Protein AF-A0A962WFU8-F1 (afdb_monomer_lite)

Structure (mmCIF, N/CA/C/O backbone):
data_AF-A0A962WFU8-F1
#
_entry.id   AF-A0A962WFU8-F1
#
loop_
_atom_site.group_PDB
_atom_site.id
_atom_site.type_symbol
_atom_site.label_atom_id
_atom_site.label_alt_id
_atom_site.label_comp_id
_atom_site.label_asym_id
_atom_site.label_entity_id
_atom_site.label_seq_id
_atom_site.pdbx_PDB_ins_code
_atom_site.Cartn_x
_atom_site.Cartn_y
_atom_site.Cartn_z
_atom_site.occupancy
_atom_site.B_iso_or_equiv
_atom_site.auth_seq_id
_atom_site.auth_comp_id
_atom_site.auth_asym_id
_atom_site.auth_atom_id
_atom_site.pdbx_PDB_model_num
ATOM 1 N N . MET A 1 1 ? -1.659 -2.857 21.548 1.00 41.94 1 MET A N 1
ATOM 2 C CA . MET A 1 1 ? -1.474 -2.574 20.104 1.00 41.94 1 MET A CA 1
ATOM 3 C C . MET A 1 1 ? 0.001 -2.547 19.641 1.00 41.94 1 MET A C 1
ATOM 5 O O . MET A 1 1 ? 0.302 -1.943 18.625 1.00 41.94 1 MET A O 1
ATOM 9 N N . ALA A 1 2 ? 0.936 -3.256 20.297 1.00 39.25 2 ALA A N 1
ATOM 10 C CA . ALA A 1 2 ? 2.365 -3.257 19.919 1.00 39.25 2 ALA A CA 1
ATOM 11 C C . ALA A 1 2 ? 2.767 -4.340 18.884 1.00 39.25 2 ALA A C 1
ATOM 13 O O . ALA A 1 2 ? 3.908 -4.371 18.427 1.00 39.25 2 ALA A O 1
ATOM 14 N N . ALA A 1 3 ? 1.849 -5.235 18.502 1.00 43.88 3 ALA A N 1
ATOM 15 C CA . ALA A 1 3 ? 2.169 -6.411 17.684 1.00 43.88 3 ALA A CA 1
ATOM 16 C C . ALA A 1 3 ? 2.366 -6.104 16.184 1.00 43.88 3 ALA A C 1
ATOM 18 O O . ALA A 1 3 ? 3.127 -6.798 15.513 1.00 43.88 3 ALA A O 1
ATOM 19 N N . MET A 1 4 ? 1.747 -5.036 15.669 1.00 47.19 4 MET A N 1
ATOM 20 C CA . MET A 1 4 ? 1.766 -4.687 14.240 1.00 47.19 4 MET A CA 1
ATOM 21 C C . MET A 1 4 ? 3.156 -4.228 13.752 1.00 47.19 4 MET A C 1
ATOM 23 O O . MET A 1 4 ? 3.549 -4.478 12.617 1.00 47.19 4 MET A O 1
ATOM 27 N N . ILE A 1 5 ? 3.949 -3.617 14.641 1.00 47.91 5 ILE A N 1
ATOM 28 C CA . ILE A 1 5 ? 5.258 -3.019 14.319 1.00 47.91 5 ILE A CA 1
ATOM 29 C C . ILE A 1 5 ? 6.376 -4.078 14.240 1.00 47.91 5 ILE A C 1
ATOM 31 O O . ILE A 1 5 ? 7.360 -3.900 13.514 1.00 47.91 5 ILE A O 1
ATOM 35 N N . SER A 1 6 ? 6.239 -5.197 14.961 1.00 44.47 6 SER A N 1
ATOM 36 C CA . SER A 1 6 ? 7.284 -6.228 15.036 1.00 44.47 6 SER A CA 1
ATOM 37 C C . SER A 1 6 ? 7.395 -7.029 13.730 1.00 44.47 6 SER A C 1
ATOM 39 O O . SER A 1 6 ? 8.493 -7.181 13.190 1.00 44.47 6 SER A O 1
ATOM 41 N N . TRP A 1 7 ? 6.260 -7.424 13.140 1.00 47.69 7 TRP A N 1
ATOM 42 C CA . TRP A 1 7 ? 6.218 -8.215 11.901 1.00 47.69 7 TRP A CA 1
ATOM 43 C C . TRP A 1 7 ? 6.726 -7.465 10.655 1.00 47.69 7 TRP A C 1
ATOM 45 O O . TRP A 1 7 ? 7.416 -8.051 9.822 1.00 47.69 7 TRP A O 1
ATOM 55 N N . LEU A 1 8 ? 6.495 -6.150 10.555 1.00 50.34 8 LEU A N 1
ATOM 56 C CA . LEU A 1 8 ? 6.916 -5.337 9.399 1.00 50.34 8 LEU A CA 1
ATOM 57 C C . LEU A 1 8 ? 8.446 -5.178 9.279 1.00 50.34 8 LEU A C 1
ATOM 59 O O . LEU A 1 8 ? 8.974 -4.893 8.204 1.00 50.34 8 LEU A O 1
ATOM 63 N N . SER A 1 9 ? 9.184 -5.383 10.375 1.00 48.66 9 SER A N 1
ATOM 64 C CA . SER A 1 9 ? 10.650 -5.245 10.415 1.00 48.66 9 SER A CA 1
ATOM 65 C C . SER A 1 9 ? 11.379 -6.376 9.689 1.00 48.66 9 SER A C 1
ATOM 67 O O . SER A 1 9 ? 12.400 -6.129 9.045 1.00 48.66 9 SER A O 1
ATOM 69 N N . GLY A 1 10 ? 10.865 -7.604 9.817 1.00 48.22 10 GLY A N 1
ATOM 70 C CA . GLY A 1 10 ? 11.387 -8.787 9.128 1.00 48.22 10 GLY A CA 1
ATOM 71 C C . GLY A 1 10 ? 10.972 -8.810 7.661 1.00 48.22 10 GLY A C 1
ATOM 72 O O . GLY A 1 10 ? 11.790 -9.125 6.799 1.00 48.22 10 GLY A O 1
ATOM 73 N N . LEU A 1 11 ? 9.743 -8.356 7.387 1.00 53.03 11 LEU A N 1
ATOM 74 C CA . LEU A 1 11 ? 9.184 -8.234 6.045 1.00 53.03 11 LEU A CA 1
ATOM 75 C C . LEU A 1 11 ? 10.081 -7.380 5.144 1.00 53.03 11 LEU A C 1
ATOM 77 O O . LEU A 1 11 ? 10.474 -7.829 4.085 1.00 53.03 11 LEU A O 1
ATOM 81 N N . LEU A 1 12 ? 10.511 -6.197 5.596 1.00 51.84 12 LEU A N 1
ATOM 82 C CA . LEU A 1 12 ? 11.277 -5.242 4.781 1.00 51.84 12 LEU A CA 1
ATOM 83 C C . LEU A 1 12 ? 12.681 -5.700 4.348 1.00 51.84 12 LEU A C 1
ATOM 85 O O . LEU A 1 12 ? 13.206 -5.171 3.369 1.00 51.84 12 LEU A O 1
ATOM 89 N N . ARG A 1 13 ? 13.309 -6.641 5.065 1.00 49.47 13 ARG A N 1
ATOM 90 C CA . ARG A 1 13 ? 14.721 -7.015 4.845 1.00 49.47 13 ARG A CA 1
ATOM 91 C C . ARG A 1 13 ? 14.903 -8.117 3.789 1.00 49.47 13 ARG A C 1
ATOM 93 O O . ARG A 1 13 ? 15.992 -8.254 3.250 1.00 49.47 13 ARG A O 1
ATOM 100 N N . SER A 1 14 ? 13.835 -8.848 3.469 1.00 47.16 14 SER A N 1
ATOM 101 C CA . SER A 1 14 ? 13.805 -9.985 2.527 1.00 47.16 14 SER A CA 1
ATOM 102 C C . SER A 1 14 ? 13.419 -9.588 1.089 1.00 47.16 14 SER A C 1
ATOM 104 O O . SER A 1 14 ? 13.365 -10.412 0.186 1.00 47.16 14 SER A O 1
ATOM 106 N N . LEU A 1 15 ? 13.132 -8.306 0.858 1.00 51.84 15 LEU A N 1
ATOM 107 C CA . LEU A 1 15 ? 12.398 -7.809 -0.309 1.00 51.84 15 LEU A CA 1
ATOM 108 C C . LEU A 1 15 ? 13.287 -7.358 -1.490 1.00 51.84 15 LEU A C 1
ATOM 110 O O . LEU A 1 15 ? 12.984 -6.355 -2.144 1.00 51.84 15 LEU A O 1
ATOM 114 N N . LEU A 1 16 ? 14.408 -8.046 -1.725 1.00 50.03 16 LEU A N 1
ATOM 115 C CA . LEU A 1 16 ? 15.422 -7.655 -2.720 1.00 50.03 16 LEU A CA 1
ATOM 116 C C . LEU A 1 16 ? 15.761 -8.733 -3.764 1.00 50.03 16 LEU A C 1
ATOM 118 O O . LEU A 1 16 ? 16.556 -8.441 -4.655 1.00 50.03 16 LEU A O 1
ATOM 122 N N . ASP A 1 17 ? 15.188 -9.934 -3.691 1.00 53.06 17 ASP A N 1
ATOM 123 C CA . ASP A 1 17 ? 15.566 -11.046 -4.571 1.00 53.06 17 ASP A CA 1
ATOM 124 C C . ASP A 1 17 ? 14.457 -11.372 -5.576 1.00 53.06 17 ASP A C 1
ATOM 126 O O . ASP A 1 17 ? 13.366 -11.711 -5.155 1.00 53.06 17 ASP A O 1
ATOM 130 N N . ASN A 1 18 ? 14.725 -11.293 -6.885 1.00 58.47 18 ASN A N 1
ATOM 131 C CA . ASN A 1 18 ? 13.729 -11.425 -7.967 1.00 58.47 18 ASN A CA 1
ATOM 132 C C . ASN A 1 18 ? 13.347 -12.896 -8.248 1.00 58.47 18 ASN A C 1
ATOM 134 O O . ASN A 1 18 ? 13.354 -13.352 -9.393 1.00 58.47 18 ASN A O 1
ATOM 138 N N . SER A 1 19 ? 13.102 -13.663 -7.185 1.00 68.69 19 SER A N 1
ATOM 139 C CA . SER A 1 19 ? 13.006 -15.122 -7.186 1.00 68.69 19 SER A CA 1
ATOM 140 C C . SER A 1 19 ? 11.577 -15.619 -6.945 1.00 68.69 19 SER A C 1
ATOM 142 O O . SER A 1 19 ? 10.678 -14.887 -6.532 1.00 68.69 19 SER A O 1
ATOM 144 N N . GLU A 1 20 ? 11.339 -16.907 -7.189 1.00 73.94 20 GLU A N 1
ATOM 145 C CA . GLU A 1 20 ? 10.059 -17.556 -6.871 1.00 73.94 20 GLU A CA 1
ATOM 146 C C . GLU A 1 20 ? 9.695 -17.435 -5.379 1.00 73.94 20 GLU A C 1
ATOM 148 O O . 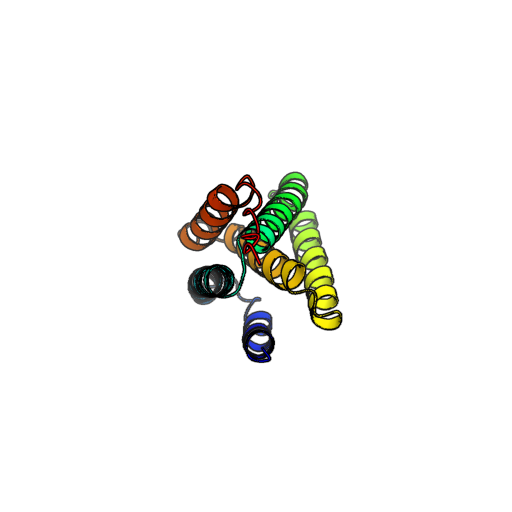GLU A 1 20 ? 8.524 -17.290 -5.026 1.00 73.94 20 GLU A O 1
ATOM 153 N N . SER A 1 21 ? 10.708 -17.377 -4.510 1.00 80.31 21 SER A N 1
ATOM 154 C CA . SER A 1 21 ? 10.551 -17.110 -3.079 1.00 80.31 21 SER A CA 1
ATOM 155 C C . SER A 1 21 ? 9.930 -15.734 -2.809 1.00 80.31 21 SER A C 1
ATOM 157 O O . SER A 1 21 ? 8.988 -15.622 -2.022 1.00 80.31 21 SER A O 1
ATOM 159 N N . GLU A 1 22 ? 10.387 -14.690 -3.511 1.00 82.25 22 GLU A N 1
ATOM 160 C CA . GLU A 1 22 ? 9.821 -13.341 -3.392 1.00 82.25 22 GLU A CA 1
ATOM 161 C C . GLU A 1 22 ? 8.360 -13.314 -3.836 1.00 82.25 22 GLU A C 1
ATOM 163 O O . GLU A 1 22 ? 7.531 -12.715 -3.156 1.00 82.25 22 GLU A O 1
ATOM 168 N N . ARG A 1 23 ? 7.997 -14.035 -4.902 1.00 82.75 23 ARG A N 1
ATOM 169 C CA . ARG A 1 23 ? 6.596 -14.134 -5.339 1.00 82.75 23 ARG A CA 1
ATOM 170 C C . ARG A 1 23 ? 5.689 -14.716 -4.256 1.00 82.75 23 ARG A C 1
ATOM 172 O O . ARG A 1 23 ? 4.652 -14.133 -3.937 1.00 82.75 23 ARG A O 1
ATOM 179 N N . VAL A 1 24 ? 6.075 -15.862 -3.689 1.00 85.00 24 VAL A N 1
ATOM 180 C CA . VAL A 1 24 ? 5.317 -16.531 -2.618 1.00 85.00 24 VAL A CA 1
ATOM 181 C C . VAL A 1 24 ? 5.213 -15.627 -1.392 1.00 85.00 24 VAL A C 1
ATOM 183 O O . VAL A 1 24 ? 4.144 -15.526 -0.783 1.00 85.00 24 VAL A O 1
ATOM 186 N N . GLN A 1 25 ? 6.300 -14.930 -1.062 1.00 85.81 25 GLN A N 1
ATOM 187 C CA . GLN A 1 25 ? 6.333 -13.970 0.030 1.00 85.81 25 GLN A CA 1
ATOM 188 C C . GLN A 1 25 ? 5.365 -12.807 -0.209 1.00 85.81 25 GLN A C 1
ATOM 190 O O . GLN A 1 25 ? 4.526 -12.549 0.645 1.00 85.81 25 GLN A O 1
ATOM 195 N N . LEU A 1 26 ? 5.396 -12.163 -1.379 1.00 89.69 26 LEU A N 1
ATOM 196 C CA . LEU A 1 26 ? 4.499 -11.050 -1.708 1.00 89.69 26 LEU A CA 1
ATOM 197 C C . LEU A 1 26 ? 3.019 -11.452 -1.622 1.00 89.69 26 LEU A C 1
ATOM 199 O O . LEU A 1 26 ? 2.215 -10.705 -1.066 1.00 89.69 26 LEU A O 1
ATOM 203 N N . ASN A 1 27 ? 2.663 -12.643 -2.114 1.00 90.00 27 ASN A N 1
ATOM 204 C CA . ASN A 1 27 ? 1.297 -13.168 -2.022 1.00 90.00 27 ASN A CA 1
ATOM 205 C C . ASN A 1 27 ? 0.866 -13.388 -0.564 1.00 90.00 27 ASN A C 1
ATOM 207 O O . ASN A 1 27 ? -0.233 -12.992 -0.165 1.00 90.00 27 ASN A O 1
ATOM 211 N N . ARG A 1 28 ? 1.735 -14.006 0.245 1.00 90.12 28 ARG A N 1
ATOM 212 C CA . ARG A 1 28 ? 1.481 -14.232 1.672 1.00 90.12 28 ARG A CA 1
ATOM 213 C C . ARG A 1 28 ? 1.348 -12.915 2.430 1.00 90.12 28 ARG A C 1
ATOM 215 O O . ARG A 1 28 ? 0.422 -12.765 3.225 1.00 90.12 28 ARG A O 1
ATOM 222 N N . ASP A 1 29 ? 2.253 -11.982 2.180 1.00 90.75 29 ASP A N 1
ATOM 223 C CA . ASP A 1 29 ? 2.330 -10.706 2.880 1.00 90.75 29 ASP A CA 1
ATOM 224 C C . ASP A 1 29 ? 1.111 -9.836 2.564 1.00 90.75 29 ASP A C 1
ATOM 226 O O . ASP A 1 29 ? 0.494 -9.308 3.488 1.00 90.75 29 ASP A O 1
ATOM 230 N N . ALA A 1 30 ? 0.700 -9.758 1.290 1.00 92.94 30 ALA A N 1
ATOM 231 C CA . ALA A 1 30 ? -0.525 -9.061 0.893 1.00 92.94 30 ALA A CA 1
ATOM 232 C C . ALA A 1 30 ? -1.734 -9.586 1.674 1.00 92.94 30 ALA A C 1
ATOM 234 O O . ALA A 1 30 ? -2.489 -8.807 2.254 1.00 92.94 30 ALA A O 1
ATOM 235 N N . ARG A 1 31 ? -1.886 -10.916 1.734 1.00 93.75 31 ARG A N 1
ATOM 236 C CA . ARG A 1 31 ? -2.990 -11.558 2.451 1.00 93.75 31 ARG A CA 1
ATOM 237 C C . ARG A 1 31 ? -2.978 -11.206 3.938 1.00 93.75 31 ARG A C 1
ATOM 239 O O . ARG A 1 31 ? -3.988 -10.739 4.447 1.00 93.75 31 ARG A O 1
ATOM 246 N N . VAL A 1 32 ? -1.846 -11.405 4.615 1.00 93.50 32 VAL A N 1
ATOM 247 C CA . VAL A 1 32 ? -1.730 -11.168 6.063 1.00 93.50 32 VAL A CA 1
ATOM 248 C C . VAL A 1 32 ? -2.005 -9.706 6.411 1.00 93.50 32 VAL A C 1
ATOM 250 O O . VAL A 1 32 ? -2.709 -9.432 7.379 1.00 93.50 32 VAL A O 1
ATOM 253 N N . VAL A 1 33 ? -1.473 -8.764 5.628 1.00 92.62 33 VAL A N 1
ATOM 254 C CA . VAL A 1 33 ? -1.681 -7.332 5.875 1.00 92.62 33 VAL A CA 1
ATOM 255 C C . VAL A 1 33 ? -3.149 -6.949 5.679 1.00 92.62 33 VAL A C 1
ATOM 257 O O . VAL A 1 33 ? -3.689 -6.233 6.519 1.00 92.62 33 VAL A O 1
ATOM 260 N N . ILE A 1 34 ? -3.806 -7.445 4.623 1.00 94.94 34 ILE A N 1
ATOM 261 C CA . ILE A 1 34 ? -5.231 -7.178 4.368 1.00 94.94 34 ILE A CA 1
ATOM 262 C C . ILE A 1 34 ? -6.110 -7.774 5.472 1.00 94.94 34 ILE A C 1
ATOM 264 O O . ILE A 1 34 ? -6.907 -7.048 6.058 1.00 94.94 34 ILE A O 1
ATOM 268 N N . GLU A 1 35 ? -5.934 -9.057 5.801 1.00 94.06 35 GLU A N 1
ATOM 269 C CA . GLU A 1 35 ? -6.711 -9.735 6.850 1.00 94.06 35 GLU A CA 1
ATOM 270 C C . GLU A 1 35 ? -6.561 -9.019 8.199 1.00 94.06 35 GLU A C 1
ATOM 272 O O . GLU A 1 35 ? -7.542 -8.781 8.905 1.00 94.06 35 GLU A O 1
ATOM 277 N N . GLN A 1 36 ? -5.336 -8.611 8.543 1.00 91.31 36 GLN A N 1
ATOM 278 C CA . GLN A 1 36 ? -5.084 -7.866 9.770 1.00 91.31 36 GLN A CA 1
ATOM 279 C C . GLN A 1 36 ? -5.739 -6.482 9.742 1.00 91.31 36 GLN A C 1
ATOM 281 O O . GLN A 1 36 ? -6.301 -6.069 10.757 1.00 91.31 36 GLN A O 1
ATOM 286 N N . ALA A 1 37 ? -5.656 -5.758 8.623 1.00 92.69 37 ALA A N 1
ATOM 287 C CA . ALA A 1 37 ? -6.274 -4.444 8.484 1.00 92.69 37 ALA A CA 1
ATOM 288 C C . ALA A 1 37 ? -7.795 -4.541 8.657 1.00 92.69 37 ALA A C 1
ATOM 290 O O . ALA A 1 37 ? -8.352 -3.831 9.493 1.00 92.69 37 ALA A O 1
ATOM 291 N N . GLU A 1 38 ? -8.447 -5.465 7.945 1.00 94.31 38 GLU A N 1
ATOM 292 C CA . GLU A 1 38 ? -9.897 -5.689 8.023 1.00 94.31 38 GLU A CA 1
ATOM 293 C C . GLU A 1 38 ? -10.352 -6.125 9.425 1.00 94.31 38 GLU A C 1
ATOM 295 O O . GLU A 1 38 ? -11.438 -5.750 9.859 1.00 94.31 38 GLU A O 1
ATOM 300 N N . ALA A 1 39 ? -9.518 -6.856 10.170 1.00 93.12 39 ALA A N 1
ATOM 301 C CA . ALA A 1 39 ? -9.811 -7.235 11.553 1.00 93.12 39 ALA A CA 1
ATOM 302 C C . ALA A 1 39 ? -9.567 -6.111 12.580 1.00 93.12 39 ALA A C 1
ATOM 304 O O . ALA A 1 39 ? -10.136 -6.144 13.671 1.00 93.12 39 ALA A O 1
ATOM 305 N N . SER A 1 40 ? -8.685 -5.152 12.279 1.00 88.69 40 SER A N 1
ATOM 306 C CA . SER A 1 40 ? -8.211 -4.155 13.257 1.00 88.69 40 SER A CA 1
ATOM 307 C C . SER A 1 40 ? -8.878 -2.793 13.128 1.00 88.69 40 SER A C 1
ATOM 309 O O . SER A 1 40 ? -8.838 -2.008 14.075 1.00 88.69 40 SER A O 1
ATOM 311 N N . TYR A 1 41 ? -9.422 -2.476 11.956 1.00 90.88 41 TYR A N 1
ATOM 312 C CA . TYR A 1 41 ? -9.845 -1.127 11.615 1.00 90.88 41 TYR A CA 1
ATOM 313 C C . TYR A 1 41 ? -11.331 -1.052 11.279 1.00 90.88 41 TYR A C 1
ATOM 315 O O . TYR A 1 41 ? -11.905 -1.952 10.673 1.00 90.88 41 TYR A O 1
ATOM 323 N N . GLY A 1 42 ? -11.948 0.070 11.655 1.00 90.62 42 GLY A N 1
ATOM 324 C CA . GLY A 1 42 ? -13.308 0.396 11.244 1.00 90.62 42 GLY A CA 1
ATOM 325 C C . GLY A 1 42 ? -13.386 0.795 9.768 1.00 90.62 42 GLY A C 1
ATOM 326 O O . GLY A 1 42 ? -12.380 1.108 9.129 1.00 90.62 42 GLY A O 1
ATOM 327 N N . ARG A 1 43 ? -14.615 0.842 9.239 1.00 92.69 43 ARG A N 1
ATOM 328 C CA . ARG A 1 43 ? -14.900 1.132 7.823 1.00 92.69 43 ARG A CA 1
ATOM 329 C C . ARG A 1 43 ? -14.233 2.413 7.316 1.00 92.69 43 ARG A C 1
ATOM 331 O O . ARG A 1 43 ? -13.665 2.390 6.231 1.00 92.69 43 ARG A O 1
ATOM 338 N N . GLN A 1 44 ? -14.268 3.496 8.097 1.00 93.00 44 GLN A N 1
ATOM 339 C CA . GLN A 1 44 ? -13.645 4.765 7.706 1.00 93.00 44 GLN A CA 1
ATOM 340 C C . GLN A 1 44 ? -12.137 4.606 7.481 1.00 93.00 44 GLN A C 1
ATOM 342 O O . GLN A 1 44 ? -11.619 4.968 6.434 1.00 93.00 44 GLN A O 1
ATOM 347 N N . THR A 1 45 ? -11.433 3.985 8.424 1.00 94.25 45 THR A N 1
ATOM 348 C CA . THR A 1 45 ? -9.987 3.770 8.310 1.00 94.25 45 THR A CA 1
ATOM 349 C C . THR A 1 45 ? -9.637 2.837 7.147 1.00 94.25 45 THR A C 1
ATOM 351 O O . THR A 1 45 ? -8.649 3.068 6.456 1.00 94.25 45 THR A O 1
ATOM 354 N N . LEU A 1 46 ? -10.449 1.806 6.883 1.00 95.88 46 LEU A N 1
ATOM 355 C CA . LEU A 1 46 ? -10.270 0.936 5.712 1.00 95.88 46 LEU A CA 1
ATOM 356 C C . LEU A 1 46 ? -10.459 1.700 4.395 1.00 95.88 46 LEU A C 1
ATOM 358 O O . LEU A 1 46 ? -9.675 1.506 3.464 1.00 95.88 46 LEU A O 1
ATOM 362 N N . ARG A 1 47 ? -11.440 2.610 4.341 1.00 95.50 47 ARG A N 1
ATOM 363 C CA . ARG A 1 47 ? -11.634 3.539 3.221 1.00 95.50 47 ARG A CA 1
ATOM 364 C C . ARG A 1 47 ? -10.403 4.422 3.019 1.00 95.50 47 ARG A C 1
ATOM 366 O O . ARG A 1 47 ? -9.891 4.481 1.904 1.00 95.50 47 ARG A O 1
ATOM 373 N N . ASP A 1 48 ? -9.887 5.040 4.080 1.00 95.94 48 ASP A N 1
ATOM 374 C CA . ASP A 1 48 ? -8.711 5.920 4.008 1.00 95.94 48 ASP A CA 1
ATOM 375 C C . ASP A 1 48 ? -7.469 5.166 3.499 1.00 95.94 48 ASP A C 1
ATOM 377 O O . ASP A 1 48 ? -6.731 5.660 2.642 1.00 95.94 48 ASP A O 1
ATOM 381 N N . ILE A 1 49 ? -7.259 3.929 3.973 1.00 96.56 49 ILE A N 1
ATOM 382 C CA . ILE A 1 49 ? -6.184 3.049 3.492 1.00 96.56 49 ILE A CA 1
ATOM 383 C C . ILE A 1 49 ? -6.365 2.762 1.995 1.00 96.56 49 ILE A C 1
ATOM 385 O O . ILE A 1 49 ? -5.418 2.923 1.227 1.00 96.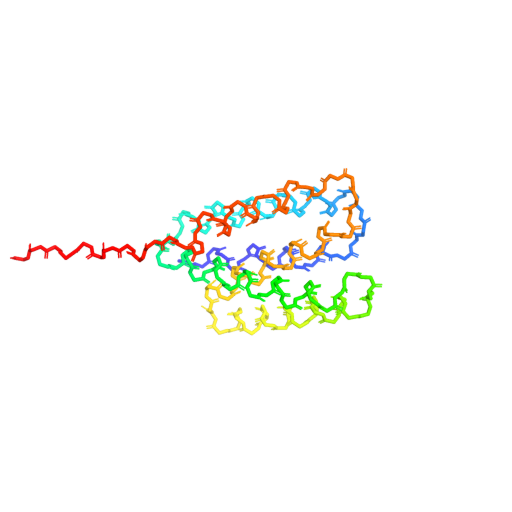56 49 ILE A O 1
ATOM 389 N N . ALA A 1 50 ? -7.565 2.365 1.561 1.00 97.31 50 ALA A N 1
ATOM 390 C CA . ALA A 1 50 ? -7.852 2.049 0.162 1.00 97.31 50 ALA A CA 1
ATOM 391 C C . ALA A 1 50 ? -7.667 3.254 -0.774 1.00 97.31 50 ALA A C 1
ATOM 393 O O . ALA A 1 50 ? -7.097 3.113 -1.857 1.00 97.31 50 ALA A O 1
ATOM 394 N N . GLN A 1 51 ? -8.094 4.444 -0.348 1.00 96.75 51 GLN A N 1
ATOM 395 C CA . GLN A 1 51 ? -7.885 5.689 -1.090 1.00 96.75 51 GLN A CA 1
ATOM 396 C C . GLN A 1 51 ? -6.400 6.040 -1.202 1.00 96.75 51 GLN A C 1
ATOM 398 O O . GLN A 1 51 ? -5.931 6.395 -2.285 1.00 96.75 51 GLN A O 1
ATOM 403 N N . SER A 1 52 ? -5.644 5.887 -0.111 1.00 96.62 52 SER A N 1
ATOM 404 C CA . SER A 1 52 ? -4.200 6.119 -0.116 1.00 96.62 52 SER A CA 1
ATOM 405 C C . SER 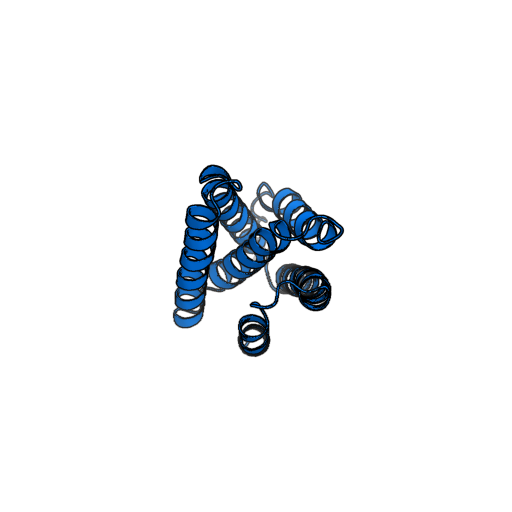A 1 52 ? -3.473 5.152 -1.055 1.00 96.62 52 SER A C 1
ATOM 407 O O . SER A 1 52 ? -2.663 5.601 -1.864 1.00 96.62 52 SER A O 1
ATOM 409 N N . ILE A 1 53 ? -3.812 3.855 -1.034 1.00 97.25 53 ILE A N 1
ATOM 410 C CA . ILE A 1 53 ? -3.261 2.872 -1.983 1.00 97.25 53 ILE A CA 1
ATOM 411 C C . ILE A 1 53 ? -3.577 3.290 -3.420 1.00 97.25 53 ILE A C 1
ATOM 413 O O . ILE A 1 53 ? -2.673 3.349 -4.250 1.00 97.25 53 ILE A O 1
ATOM 417 N N . ALA A 1 54 ? -4.836 3.620 -3.721 1.00 96.25 54 ALA A N 1
ATOM 418 C CA . ALA A 1 54 ? -5.242 4.007 -5.069 1.00 96.25 54 ALA A CA 1
ATOM 419 C C . ALA A 1 54 ? -4.448 5.217 -5.593 1.00 96.25 54 ALA A C 1
ATOM 421 O O . ALA A 1 54 ? -3.963 5.182 -6.723 1.00 96.25 54 ALA A O 1
ATOM 422 N N . GLY A 1 55 ? -4.263 6.256 -4.770 1.00 95.12 55 GLY A N 1
ATOM 423 C CA . GLY A 1 55 ? -3.493 7.445 -5.150 1.00 95.12 55 GLY A CA 1
ATOM 424 C C . GLY A 1 55 ? -2.003 7.161 -5.371 1.00 95.12 55 GLY A C 1
ATOM 425 O O . GLY A 1 55 ? -1.407 7.650 -6.336 1.00 95.12 55 GLY A O 1
ATOM 426 N N . GLU A 1 56 ? -1.404 6.327 -4.517 1.00 93.50 56 GLU A N 1
ATOM 427 C CA . GLU A 1 56 ? -0.008 5.901 -4.656 1.00 93.50 56 GLU A CA 1
ATOM 428 C C . GLU A 1 56 ? 0.209 5.074 -5.929 1.00 93.50 56 GLU A C 1
ATOM 430 O O . GLU A 1 56 ? 1.131 5.348 -6.702 1.00 93.50 56 GLU A O 1
ATOM 435 N N . LEU A 1 57 ? -0.674 4.108 -6.197 1.00 93.44 57 LEU A N 1
ATOM 436 C CA . LEU A 1 57 ? -0.601 3.275 -7.397 1.00 93.44 57 LEU A CA 1
ATOM 437 C C . LEU A 1 57 ? -0.857 4.079 -8.669 1.00 93.44 57 LEU A C 1
ATOM 439 O O . LEU A 1 57 ? -0.123 3.909 -9.638 1.00 93.44 57 LEU A O 1
ATOM 443 N N . GLN A 1 58 ? -1.834 4.988 -8.669 1.00 92.50 58 GLN A N 1
ATOM 444 C CA . GLN A 1 58 ? -2.088 5.866 -9.811 1.00 92.50 58 GLN A CA 1
ATOM 445 C C . GLN A 1 58 ? -0.843 6.692 -10.155 1.00 92.50 58 GLN A C 1
ATOM 447 O O . GLN A 1 58 ? -0.434 6.732 -11.314 1.00 92.50 58 GLN A O 1
ATOM 452 N N . THR A 1 59 ? -0.213 7.307 -9.150 1.00 89.44 59 THR A N 1
ATOM 453 C CA . THR A 1 59 ? 1.003 8.112 -9.337 1.00 89.44 59 THR A CA 1
ATOM 454 C C . THR A 1 59 ? 2.157 7.263 -9.865 1.00 89.44 59 THR A C 1
ATOM 456 O O . THR A 1 59 ? 2.837 7.653 -10.814 1.00 89.44 59 THR A O 1
ATOM 459 N N . ALA A 1 60 ? 2.373 6.086 -9.274 1.00 88.38 60 ALA A N 1
ATOM 460 C CA . ALA A 1 60 ? 3.477 5.213 -9.647 1.00 88.38 60 ALA A CA 1
ATOM 461 C C . ALA A 1 60 ? 3.311 4.607 -11.050 1.00 88.38 60 ALA A C 1
ATOM 463 O O . ALA A 1 60 ? 4.281 4.520 -11.797 1.00 88.38 60 ALA A O 1
ATOM 464 N N . LEU A 1 61 ? 2.090 4.217 -11.426 1.00 86.62 61 LEU A N 1
ATOM 465 C CA . LEU A 1 61 ? 1.792 3.637 -12.736 1.00 86.62 61 LEU A CA 1
ATOM 466 C C . LEU A 1 61 ? 1.775 4.690 -13.851 1.00 86.62 61 LEU A C 1
ATOM 468 O O . LEU A 1 61 ? 2.189 4.388 -14.969 1.00 86.62 61 LEU A O 1
ATOM 472 N N . ALA A 1 62 ? 1.358 5.926 -13.553 1.00 86.44 62 ALA A N 1
ATOM 473 C CA . ALA A 1 62 ? 1.396 7.036 -14.507 1.00 86.44 62 ALA A CA 1
ATOM 474 C C . ALA A 1 62 ? 2.825 7.441 -14.902 1.00 86.44 62 ALA A C 1
ATOM 476 O O . ALA A 1 62 ? 3.031 7.932 -16.008 1.00 86.44 62 ALA A O 1
ATOM 477 N N . ALA A 1 63 ? 3.817 7.199 -14.036 1.00 78.00 63 ALA A N 1
ATOM 478 C CA . ALA A 1 63 ? 5.229 7.410 -14.359 1.00 78.00 63 ALA A CA 1
ATOM 479 C C . ALA A 1 63 ? 5.764 6.438 -15.436 1.00 78.00 63 ALA A C 1
ATOM 481 O O . ALA A 1 63 ? 6.866 6.639 -15.934 1.00 78.00 63 ALA A O 1
ATOM 482 N N . GLY A 1 64 ? 4.973 5.428 -15.818 1.00 63.69 64 GLY A N 1
ATOM 483 C CA . GLY A 1 64 ? 5.305 4.444 -16.841 1.00 63.69 64 GLY A CA 1
ATOM 484 C C . GLY A 1 64 ? 6.025 3.233 -16.254 1.00 63.69 64 GLY A C 1
ATOM 485 O O . GLY A 1 64 ? 7.118 3.344 -15.708 1.00 63.69 64 GLY A O 1
ATOM 486 N N . ARG A 1 65 ? 5.425 2.046 -16.404 1.00 65.38 65 ARG A N 1
ATOM 487 C CA . ARG A 1 65 ? 6.072 0.764 -16.062 1.00 65.38 65 ARG A CA 1
ATOM 488 C C . ARG A 1 65 ? 7.307 0.494 -16.931 1.00 65.38 65 ARG A C 1
ATOM 490 O O . ARG A 1 65 ? 8.208 -0.210 -16.490 1.00 65.38 65 ARG A O 1
ATOM 497 N N . ASP A 1 66 ? 7.330 1.047 -18.141 1.00 66.81 66 ASP A N 1
ATOM 498 C CA . ASP A 1 66 ? 8.365 0.790 -19.146 1.00 66.81 66 ASP A CA 1
ATOM 499 C C . ASP A 1 66 ? 9.662 1.574 -18.883 1.00 66.81 66 ASP A C 1
ATOM 501 O O . ASP A 1 66 ? 10.706 1.249 -19.449 1.00 66.81 66 ASP A O 1
ATOM 505 N N . ASP A 1 67 ? 9.622 2.568 -17.988 1.00 79.81 67 ASP A N 1
ATOM 506 C CA . ASP A 1 67 ? 10.814 3.237 -17.474 1.00 79.81 67 ASP A CA 1
ATOM 507 C C . ASP A 1 67 ? 11.179 2.663 -16.097 1.00 79.81 67 ASP A C 1
ATOM 509 O O . ASP A 1 67 ? 10.714 3.115 -15.048 1.00 79.81 67 ASP A O 1
ATOM 513 N N . GLU A 1 68 ? 12.057 1.657 -16.099 1.00 78.81 68 GLU A N 1
ATOM 514 C CA . GLU A 1 68 ? 12.556 0.999 -14.882 1.00 78.81 68 GLU A CA 1
ATOM 515 C C . GLU A 1 68 ? 13.183 1.998 -13.887 1.00 78.81 68 GLU A C 1
ATOM 517 O O . GLU A 1 68 ? 13.133 1.786 -12.671 1.00 78.81 68 GLU A O 1
ATOM 522 N N . THR A 1 69 ? 13.759 3.108 -14.365 1.00 82.88 69 THR A N 1
ATOM 523 C CA . THR A 1 69 ? 14.372 4.116 -13.488 1.00 82.88 69 THR A CA 1
ATOM 524 C C . THR A 1 69 ? 13.304 4.891 -12.733 1.00 82.88 69 THR A C 1
ATOM 526 O O . THR A 1 69 ? 13.396 5.021 -11.507 1.00 82.88 69 THR A O 1
ATOM 529 N N . LEU A 1 70 ? 12.282 5.372 -13.441 1.00 81.25 70 LEU A N 1
ATOM 530 C CA . LEU A 1 70 ? 11.147 6.062 -12.832 1.00 81.25 70 LEU A CA 1
ATOM 531 C C . LEU A 1 70 ? 10.356 5.124 -11.923 1.00 81.25 70 LEU A C 1
ATOM 533 O O . LEU A 1 70 ? 10.002 5.500 -10.805 1.00 81.25 70 LEU A O 1
ATOM 537 N N . PHE A 1 71 ? 10.157 3.879 -12.343 1.00 81.62 71 PHE A N 1
ATOM 538 C CA . PHE A 1 71 ? 9.462 2.877 -11.549 1.00 81.62 71 PHE A CA 1
ATOM 539 C C . PHE A 1 71 ? 10.185 2.587 -10.224 1.00 81.62 71 PHE A C 1
ATOM 541 O O . PHE A 1 71 ? 9.579 2.623 -9.147 1.00 81.62 71 PHE A O 1
ATOM 548 N N . ARG A 1 72 ? 11.511 2.393 -10.267 1.00 84.81 72 ARG A N 1
ATOM 549 C CA . ARG A 1 72 ? 12.337 2.232 -9.061 1.00 84.81 72 ARG A CA 1
ATOM 550 C C . ARG A 1 72 ? 12.292 3.472 -8.169 1.00 84.81 72 ARG A C 1
ATOM 552 O O . ARG A 1 72 ? 12.158 3.332 -6.953 1.00 84.81 72 ARG A O 1
ATOM 559 N N . PHE A 1 73 ? 12.352 4.669 -8.754 1.00 87.94 73 PHE A N 1
ATOM 560 C CA . PHE A 1 73 ? 12.238 5.921 -8.007 1.00 87.94 73 PHE A CA 1
ATOM 561 C C . PHE A 1 73 ? 10.914 6.006 -7.232 1.00 87.94 73 PHE A C 1
ATOM 563 O O . PHE A 1 73 ? 10.917 6.377 -6.057 1.00 87.94 73 PHE A O 1
ATOM 570 N N . GLN A 1 74 ? 9.794 5.600 -7.837 1.00 88.31 74 GLN A N 1
ATOM 571 C CA . GLN A 1 74 ? 8.493 5.583 -7.160 1.00 88.31 74 GLN A CA 1
ATOM 572 C C . GLN A 1 74 ? 8.453 4.583 -5.998 1.00 88.31 74 GLN A C 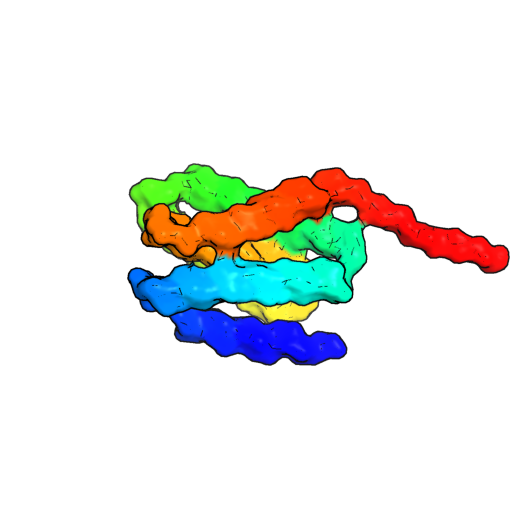1
ATOM 574 O O . GLN A 1 74 ? 7.975 4.920 -4.913 1.00 88.31 74 GLN A O 1
ATOM 579 N N . ILE A 1 75 ? 9.023 3.386 -6.167 1.00 88.81 75 ILE A N 1
ATOM 580 C CA . ILE A 1 75 ? 9.140 2.417 -5.065 1.00 88.81 75 ILE A CA 1
ATOM 581 C C . ILE A 1 75 ? 9.965 3.005 -3.911 1.00 88.81 75 ILE A C 1
ATOM 583 O O . ILE A 1 75 ? 9.572 2.894 -2.746 1.00 88.81 75 ILE A O 1
ATOM 587 N N . ASP A 1 76 ? 11.093 3.650 -4.205 1.00 90.31 76 ASP A N 1
ATOM 588 C CA . ASP A 1 76 ? 11.957 4.233 -3.177 1.00 90.31 76 ASP A CA 1
ATOM 589 C C . ASP A 1 76 ? 11.319 5.447 -2.483 1.00 90.31 76 ASP A C 1
ATOM 591 O O . ASP A 1 76 ? 11.469 5.602 -1.263 1.00 90.31 76 ASP A O 1
ATOM 595 N N . ARG A 1 77 ? 10.525 6.245 -3.210 1.00 93.31 77 ARG A N 1
ATOM 596 C CA . ARG A 1 77 ? 9.672 7.306 -2.650 1.00 93.31 77 ARG A CA 1
ATOM 597 C C . ARG A 1 77 ? 8.689 6.733 -1.631 1.00 93.31 77 ARG A C 1
ATOM 599 O O . ARG A 1 77 ? 8.656 7.189 -0.488 1.00 93.31 77 ARG A O 1
ATOM 606 N N . ILE A 1 78 ? 7.946 5.689 -2.000 1.00 92.19 78 ILE A N 1
ATOM 607 C CA . ILE A 1 78 ? 6.957 5.056 -1.112 1.00 92.19 78 ILE A CA 1
ATOM 608 C C . ILE A 1 78 ? 7.643 4.390 0.088 1.00 92.19 78 ILE A C 1
ATOM 610 O O . ILE A 1 78 ? 7.148 4.471 1.211 1.00 92.19 78 ILE A O 1
ATOM 614 N N . ARG A 1 79 ? 8.836 3.807 -0.084 1.00 91.31 79 ARG A N 1
ATOM 615 C CA . ARG A 1 79 ? 9.649 3.302 1.039 1.00 91.31 79 ARG A CA 1
ATOM 616 C C . ARG A 1 79 ? 10.054 4.408 2.010 1.00 91.31 79 ARG A C 1
ATOM 618 O O . ARG A 1 79 ? 10.101 4.166 3.218 1.00 91.31 79 ARG A O 1
ATOM 625 N N . ALA A 1 80 ? 10.375 5.602 1.515 1.00 91.75 80 ALA A N 1
ATOM 626 C CA . ALA A 1 80 ? 10.665 6.744 2.374 1.00 91.75 80 ALA A CA 1
ATOM 627 C C . ALA A 1 80 ? 9.423 7.163 3.175 1.00 91.75 80 ALA A C 1
ATOM 629 O O . ALA A 1 80 ? 9.524 7.281 4.396 1.00 91.75 80 ALA A O 1
ATOM 630 N N . LEU A 1 81 ? 8.262 7.268 2.520 1.00 91.56 81 LEU A N 1
ATOM 631 C CA . LEU A 1 81 ? 6.982 7.560 3.176 1.00 91.56 81 LEU A CA 1
ATOM 632 C C . LEU A 1 81 ? 6.620 6.501 4.224 1.00 91.56 81 LEU A C 1
ATOM 634 O O . LEU A 1 81 ? 6.311 6.844 5.359 1.00 91.56 81 LEU A O 1
ATOM 638 N N . HIS A 1 82 ? 6.788 5.214 3.910 1.00 91.38 82 HIS A N 1
ATOM 639 C CA . HIS A 1 82 ? 6.607 4.120 4.866 1.00 91.38 82 HIS A CA 1
ATOM 640 C C . HIS A 1 82 ? 7.497 4.285 6.109 1.00 91.38 82 HIS A C 1
ATOM 642 O O . HIS A 1 82 ? 7.050 4.086 7.240 1.00 91.38 82 HIS A O 1
ATOM 648 N N . ARG A 1 83 ? 8.781 4.636 5.934 1.00 88.94 83 ARG A N 1
ATOM 649 C CA . ARG A 1 83 ? 9.690 4.873 7.070 1.00 88.94 83 ARG A CA 1
ATOM 650 C C . ARG A 1 83 ? 9.223 6.045 7.930 1.00 88.94 83 ARG A C 1
ATOM 652 O O . ARG A 1 83 ? 9.322 5.946 9.151 1.00 88.94 83 ARG A O 1
ATOM 659 N N . THR A 1 84 ? 8.729 7.115 7.317 1.00 90.00 84 THR A N 1
ATOM 660 C CA . THR A 1 84 ? 8.161 8.265 8.032 1.00 90.00 84 THR A CA 1
ATOM 661 C C . THR A 1 84 ? 6.897 7.869 8.789 1.00 90.00 84 THR A C 1
ATOM 663 O O . THR A 1 84 ? 6.868 8.019 10.006 1.00 90.00 84 THR A O 1
ATOM 666 N N . ALA A 1 85 ? 5.932 7.225 8.127 1.00 88.50 85 ALA A N 1
ATOM 667 C CA . ALA A 1 85 ? 4.699 6.748 8.752 1.00 88.50 85 ALA A CA 1
ATOM 668 C C . ALA A 1 85 ? 4.976 5.817 9.943 1.00 88.50 85 ALA A C 1
ATOM 670 O O . ALA A 1 85 ? 4.333 5.919 10.985 1.00 88.50 85 ALA A O 1
ATOM 671 N N . ARG A 1 86 ? 5.995 4.952 9.838 1.00 88.50 86 ARG A N 1
ATOM 672 C CA . ARG A 1 86 ? 6.452 4.117 10.957 1.00 88.50 86 ARG A CA 1
ATOM 673 C C . ARG A 1 86 ? 6.982 4.947 12.127 1.00 88.50 86 ARG A C 1
ATOM 675 O O . ARG A 1 86 ? 6.649 4.644 13.267 1.00 88.50 86 ARG A O 1
ATOM 682 N N . ARG A 1 87 ? 7.837 5.941 11.866 1.00 90.00 87 ARG A N 1
ATOM 683 C CA . ARG A 1 87 ? 8.406 6.810 12.915 1.00 90.00 87 ARG A CA 1
ATOM 684 C C . ARG A 1 87 ? 7.325 7.628 13.614 1.00 90.00 87 ARG A C 1
ATOM 686 O O . ARG A 1 87 ? 7.395 7.814 14.821 1.00 90.00 87 ARG A O 1
ATOM 693 N N . GLU A 1 88 ? 6.331 8.066 12.855 1.00 91.75 88 GLU A N 1
ATOM 694 C CA . GLU A 1 88 ? 5.234 8.912 13.326 1.00 91.75 88 GLU A CA 1
ATOM 695 C C . GLU A 1 88 ? 4.020 8.101 13.814 1.00 91.75 88 GLU A C 1
ATOM 697 O O . GLU A 1 88 ? 3.008 8.676 14.196 1.00 91.75 88 GLU A O 1
ATOM 702 N N . ASN A 1 89 ? 4.113 6.764 13.837 1.00 88.31 89 ASN A N 1
ATOM 703 C CA . ASN A 1 89 ? 3.033 5.842 14.215 1.00 88.31 89 ASN A CA 1
ATOM 704 C C . ASN A 1 89 ? 1.720 6.035 13.424 1.00 88.31 89 ASN A C 1
ATOM 706 O O . ASN A 1 89 ? 0.637 5.708 13.916 1.00 88.31 89 ASN A O 1
ATOM 710 N N . GLN A 1 90 ? 1.810 6.508 12.180 1.00 90.56 90 GLN A N 1
ATOM 711 C CA . GLN A 1 90 ? 0.677 6.707 11.276 1.00 90.56 90 GLN A CA 1
ATOM 712 C C . GLN A 1 90 ? 0.223 5.369 10.686 1.00 90.56 90 GLN A C 1
ATOM 714 O O . GLN A 1 90 ? 0.713 4.926 9.650 1.00 90.56 90 GLN A O 1
ATOM 719 N N . GLN A 1 91 ? -0.726 4.715 11.353 1.00 86.94 91 GLN A N 1
ATOM 720 C CA . GLN A 1 91 ? -1.178 3.361 11.011 1.00 86.94 91 GLN A CA 1
ATOM 721 C C . GLN A 1 91 ? -1.767 3.240 9.595 1.00 86.94 91 GLN A C 1
ATOM 723 O O . GLN A 1 91 ? -1.473 2.275 8.886 1.00 86.94 91 GLN A O 1
ATOM 728 N N . VAL A 1 92 ? -2.542 4.245 9.164 1.00 90.44 92 VAL A N 1
ATOM 729 C CA . VAL A 1 92 ? -3.107 4.317 7.804 1.00 90.44 92 VAL A CA 1
ATOM 730 C C . VAL A 1 92 ? -1.988 4.338 6.767 1.00 90.44 92 VAL A C 1
ATOM 732 O O . VAL A 1 92 ? -1.923 3.449 5.920 1.00 90.44 92 VAL A O 1
ATOM 735 N N . GLY A 1 93 ? -1.062 5.297 6.883 1.00 89.12 93 GLY A N 1
ATOM 736 C CA . GLY A 1 93 ? 0.072 5.421 5.966 1.00 89.12 93 GLY A CA 1
ATOM 737 C C . GLY A 1 93 ? 0.955 4.175 5.978 1.00 89.12 93 GLY A C 1
ATOM 738 O O . GLY A 1 93 ? 1.335 3.667 4.928 1.00 89.12 93 GLY A O 1
ATOM 739 N N . LEU A 1 94 ? 1.224 3.606 7.155 1.00 90.56 94 LEU A N 1
ATOM 740 C CA . LEU A 1 94 ? 2.029 2.394 7.284 1.00 90.56 94 LEU A CA 1
ATOM 741 C C . LEU A 1 94 ? 1.432 1.225 6.484 1.00 90.56 94 LEU A C 1
ATOM 743 O O . LEU A 1 94 ? 2.139 0.575 5.709 1.00 90.56 94 LEU A O 1
ATOM 747 N N . THR A 1 95 ? 0.128 0.994 6.634 1.00 92.25 95 THR A N 1
ATOM 748 C CA . THR A 1 95 ? -0.591 -0.085 5.944 1.00 92.2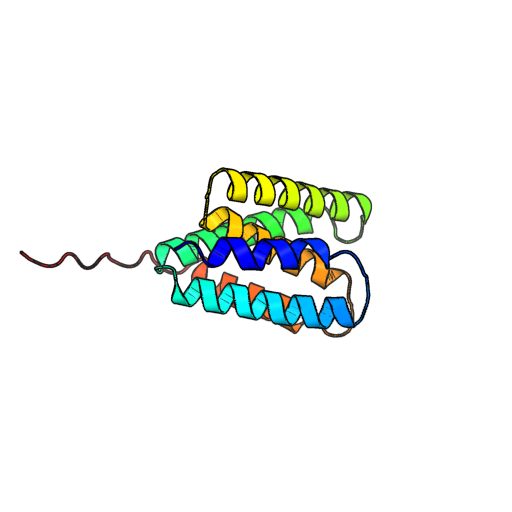5 95 THR A CA 1
ATOM 749 C C . THR A 1 95 ? -0.675 0.181 4.443 1.00 92.25 95 THR A C 1
ATOM 751 O O . THR A 1 95 ? -0.299 -0.677 3.639 1.00 92.25 95 THR A O 1
ATOM 754 N N . ALA A 1 96 ? -1.088 1.390 4.055 1.00 94.94 96 ALA A N 1
ATOM 755 C CA . ALA A 1 96 ? -1.253 1.771 2.657 1.00 94.94 96 ALA A CA 1
ATOM 756 C C . ALA A 1 96 ? 0.065 1.689 1.874 1.00 94.94 96 ALA A C 1
ATOM 758 O O . ALA A 1 96 ? 0.120 1.095 0.794 1.00 94.94 96 ALA A O 1
ATOM 759 N N . HIS A 1 97 ? 1.160 2.211 2.432 1.00 94.38 97 HIS A N 1
ATOM 760 C CA . HIS A 1 97 ? 2.467 2.157 1.780 1.00 94.38 97 HIS A CA 1
ATOM 761 C C . HIS A 1 97 ? 3.013 0.728 1.697 1.00 94.38 97 HIS A C 1
ATOM 763 O O . HIS A 1 97 ? 3.640 0.378 0.698 1.00 94.38 97 HIS A O 1
ATOM 769 N N . THR A 1 98 ? 2.746 -0.120 2.698 1.00 94.56 98 THR A N 1
ATOM 770 C CA . THR A 1 98 ? 3.125 -1.542 2.651 1.00 94.56 98 THR A CA 1
ATOM 771 C C . THR A 1 98 ? 2.458 -2.245 1.470 1.00 94.56 98 THR A C 1
ATOM 773 O O . THR A 1 98 ? 3.148 -2.847 0.646 1.00 94.56 98 THR A O 1
ATOM 776 N N . LEU A 1 99 ? 1.133 -2.120 1.343 1.00 95.50 99 LEU A N 1
ATOM 777 C CA . LEU A 1 99 ? 0.379 -2.742 0.251 1.00 95.50 99 LEU A CA 1
ATOM 778 C C . LEU A 1 99 ? 0.776 -2.165 -1.115 1.00 95.50 99 LEU A C 1
ATOM 780 O O . LEU A 1 99 ? 0.961 -2.919 -2.067 1.00 95.50 99 LEU A O 1
ATOM 784 N N . SER A 1 100 ? 1.033 -0.859 -1.196 1.00 95.19 100 SER A N 1
ATOM 785 C CA . SER A 1 100 ? 1.499 -0.215 -2.432 1.00 95.19 100 SER A CA 1
ATOM 786 C C . SER A 1 100 ? 2.867 -0.746 -2.887 1.00 95.19 100 SER A C 1
ATOM 788 O O . SER A 1 100 ? 3.054 -1.057 -4.061 1.00 95.19 100 SER A O 1
ATOM 790 N N . ILE A 1 101 ? 3.825 -0.926 -1.966 1.00 92.38 101 ILE A N 1
ATOM 791 C CA . ILE A 1 101 ? 5.144 -1.511 -2.280 1.00 92.38 101 ILE A CA 1
ATOM 792 C C . ILE A 1 101 ? 5.005 -2.961 -2.751 1.00 92.38 101 ILE A C 1
ATOM 794 O O . ILE A 1 101 ? 5.693 -3.360 -3.695 1.00 92.38 101 ILE A O 1
ATOM 798 N N . ILE A 1 102 ? 4.143 -3.750 -2.099 1.00 92.31 102 ILE A N 1
ATOM 799 C CA . ILE A 1 102 ? 3.874 -5.138 -2.493 1.00 92.31 102 ILE A CA 1
ATOM 800 C C . ILE A 1 102 ? 3.322 -5.174 -3.920 1.00 92.31 102 ILE A C 1
ATOM 802 O O . ILE A 1 102 ? 3.861 -5.898 -4.758 1.00 92.31 102 ILE A O 1
ATOM 806 N N . TYR A 1 103 ? 2.321 -4.343 -4.220 1.00 93.25 103 TYR A N 1
ATOM 807 C CA . TYR A 1 103 ? 1.733 -4.246 -5.553 1.00 93.25 103 TYR A CA 1
ATOM 808 C C . TYR A 1 103 ? 2.780 -3.878 -6.609 1.00 93.25 103 TYR A C 1
ATOM 810 O O . TYR A 1 103 ? 2.942 -4.588 -7.599 1.00 93.25 103 TYR A O 1
ATOM 818 N N . LEU A 1 104 ? 3.560 -2.817 -6.399 1.00 89.94 104 LEU A N 1
ATOM 819 C CA . LEU A 1 104 ? 4.540 -2.382 -7.398 1.00 89.94 104 LEU A CA 1
ATOM 820 C C . LEU A 1 104 ? 5.631 -3.429 -7.632 1.00 89.94 104 LEU A C 1
ATOM 822 O O . LEU A 1 104 ? 5.994 -3.704 -8.772 1.00 89.94 104 LEU A O 1
ATOM 826 N N . ARG A 1 105 ? 6.122 -4.090 -6.582 1.00 87.50 105 ARG A N 1
ATOM 827 C CA . ARG A 1 105 ? 7.118 -5.157 -6.759 1.00 87.50 105 ARG A CA 1
ATOM 828 C C . ARG A 1 105 ? 6.541 -6.382 -7.448 1.00 87.50 105 ARG A C 1
ATOM 830 O O . ARG A 1 105 ? 7.204 -6.965 -8.298 1.00 87.50 105 ARG A O 1
ATOM 837 N N . SER A 1 106 ? 5.281 -6.704 -7.180 1.00 88.44 106 SER A N 1
ATOM 838 C CA . SER A 1 106 ? 4.598 -7.816 -7.834 1.00 88.44 106 SER A CA 1
ATOM 839 C C . SER A 1 106 ? 4.476 -7.648 -9.361 1.00 88.44 106 SER A C 1
ATOM 841 O O . SER A 1 106 ? 4.446 -8.654 -10.069 1.00 88.44 106 SER A O 1
ATOM 843 N N . LEU A 1 107 ? 4.486 -6.408 -9.881 1.00 85.31 107 LEU A N 1
ATOM 844 C CA . LEU A 1 107 ? 4.489 -6.113 -11.323 1.00 85.31 107 LEU A CA 1
ATOM 845 C C . LEU A 1 107 ? 5.774 -6.560 -12.031 1.00 85.31 107 LEU A C 1
ATOM 847 O O . LEU A 1 107 ? 5.784 -6.655 -13.255 1.00 85.31 107 LEU A O 1
ATOM 851 N N . ARG A 1 108 ? 6.856 -6.841 -11.302 1.00 80.56 108 ARG A N 1
ATOM 852 C CA . ARG A 1 108 ? 8.118 -7.322 -11.888 1.00 80.56 108 ARG A CA 1
ATOM 853 C C . ARG A 1 108 ? 8.080 -8.811 -12.243 1.00 80.56 108 ARG A C 1
ATOM 855 O O . ARG A 1 108 ? 8.983 -9.290 -12.918 1.00 80.56 108 ARG A O 1
ATOM 862 N N . HIS A 1 109 ? 7.025 -9.524 -11.844 1.00 77.25 109 HIS A N 1
ATOM 863 C CA . HIS A 1 109 ? 6.839 -10.939 -12.153 1.00 77.25 109 HIS A CA 1
ATOM 864 C C . HIS A 1 109 ? 5.663 -11.135 -13.117 1.00 77.25 109 HIS A C 1
ATOM 866 O O . HIS A 1 109 ? 4.562 -10.631 -12.889 1.00 77.25 109 HIS A O 1
ATOM 872 N N . THR A 1 110 ? 5.892 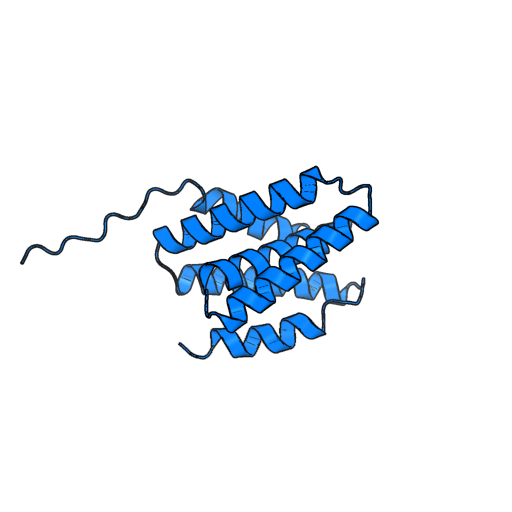-11.889 -14.189 1.00 62.12 110 THR A N 1
ATOM 873 C CA . THR A 1 110 ? 4.915 -12.128 -15.263 1.00 62.12 110 THR A CA 1
ATOM 874 C C . THR A 1 110 ? 3.950 -13.287 -14.976 1.00 62.12 110 THR A C 1
ATOM 876 O O . THR A 1 110 ? 2.784 -13.178 -15.338 1.00 62.12 110 THR A O 1
ATOM 879 N N . ASP A 1 111 ? 4.364 -14.324 -14.229 1.00 60.16 111 ASP A N 1
ATOM 880 C CA . ASP A 1 111 ? 3.687 -15.642 -14.267 1.00 60.16 111 ASP A CA 1
ATOM 881 C C . ASP A 1 111 ? 3.104 -16.140 -12.924 1.00 60.16 111 ASP A C 1
ATOM 883 O O . ASP A 1 111 ? 3.148 -17.326 -12.600 1.00 60.16 111 ASP A O 1
ATOM 887 N N . GLY A 1 112 ? 2.536 -15.252 -12.101 1.00 52.59 112 GLY A N 1
ATOM 888 C CA . GLY A 1 112 ? 1.696 -15.676 -10.959 1.00 52.59 112 GLY A CA 1
ATOM 889 C C . GLY A 1 112 ? 1.923 -14.935 -9.644 1.00 52.59 112 GLY A C 1
ATOM 890 O O . GLY A 1 112 ? 1.837 -15.513 -8.564 1.00 52.59 112 GLY A O 1
ATOM 891 N N . THR A 1 113 ? 2.228 -13.647 -9.731 1.00 58.44 113 THR A N 1
ATOM 892 C CA . THR A 1 113 ? 1.948 -12.656 -8.677 1.00 58.44 113 THR A CA 1
ATOM 893 C C . THR A 1 113 ? 0.594 -11.972 -8.882 1.00 58.44 113 THR A C 1
ATOM 895 O O . THR A 1 113 ? 0.320 -10.919 -8.303 1.00 58.44 113 THR A O 1
ATOM 898 N N . THR A 1 114 ? -0.247 -12.550 -9.744 1.00 62.47 114 THR A N 1
ATOM 899 C CA . THR A 1 114 ? -1.623 -12.113 -9.984 1.00 62.47 114 THR A CA 1
ATOM 900 C C . THR A 1 114 ? -2.401 -12.071 -8.672 1.00 62.47 114 THR A C 1
ATOM 902 O O . THR A 1 114 ? -3.086 -11.090 -8.429 1.00 62.47 114 THR A O 1
ATOM 905 N N . ASP A 1 115 ? -2.183 -13.035 -7.774 1.00 82.88 115 ASP A N 1
ATOM 906 C CA . ASP A 1 115 ? -2.892 -13.129 -6.497 1.00 82.88 115 ASP A CA 1
ATOM 907 C C . ASP A 1 115 ? -2.660 -11.932 -5.565 1.00 82.88 115 ASP A C 1
ATOM 909 O O . ASP A 1 115 ? -3.620 -11.417 -4.996 1.00 82.88 115 ASP A O 1
ATOM 913 N N . ALA A 1 116 ? -1.418 -11.460 -5.387 1.00 90.06 116 ALA A N 1
ATOM 914 C CA . ALA A 1 116 ? -1.153 -10.284 -4.551 1.00 90.06 116 ALA A CA 1
ATOM 915 C C . ALA A 1 116 ? -1.832 -9.031 -5.117 1.00 90.06 116 ALA A C 1
ATOM 917 O O . ALA A 1 116 ? -2.495 -8.307 -4.376 1.00 90.06 116 ALA A O 1
ATOM 918 N N . ARG A 1 117 ? -1.684 -8.792 -6.427 1.00 92.25 117 ARG A N 1
ATOM 919 C CA . ARG A 1 117 ? -2.289 -7.633 -7.103 1.00 92.25 117 ARG A CA 1
ATOM 920 C C . ARG A 1 117 ? -3.798 -7.689 -7.026 1.00 92.25 117 ARG A C 1
ATOM 922 O O . ARG A 1 117 ? -4.397 -6.748 -6.533 1.00 92.25 117 ARG A O 1
ATOM 929 N N . GLN A 1 118 ? -4.375 -8.830 -7.387 1.00 93.38 118 GLN A N 1
ATOM 930 C CA . GLN A 1 118 ? -5.809 -9.061 -7.344 1.00 93.38 118 GLN A CA 1
ATOM 931 C C . GLN A 1 118 ? -6.375 -8.821 -5.943 1.00 93.38 118 GLN A C 1
ATOM 933 O O . GLN A 1 118 ? -7.369 -8.122 -5.807 1.00 93.38 118 GLN A O 1
ATOM 938 N N . ARG A 1 119 ? -5.733 -9.335 -4.888 1.00 94.75 119 ARG A N 1
ATOM 939 C CA . ARG A 1 119 ? -6.183 -9.098 -3.505 1.00 94.75 119 ARG A CA 1
ATOM 940 C C . ARG A 1 119 ? -6.169 -7.619 -3.137 1.00 94.75 119 ARG A C 1
ATOM 942 O O . ARG A 1 119 ? -7.079 -7.145 -2.465 1.00 94.75 119 ARG A O 1
ATOM 949 N N . ILE A 1 120 ? -5.131 -6.898 -3.555 1.00 96.19 120 ILE A N 1
ATOM 950 C CA . ILE A 1 120 ? -5.012 -5.460 -3.302 1.00 96.19 120 ILE A CA 1
ATOM 951 C C . ILE A 1 120 ? -6.059 -4.690 -4.116 1.00 96.19 120 ILE A C 1
ATOM 953 O O . ILE A 1 120 ? -6.705 -3.803 -3.566 1.00 96.19 120 ILE A O 1
ATOM 957 N N . ASP A 1 121 ? -6.292 -5.063 -5.372 1.00 96.00 121 ASP A N 1
ATOM 958 C CA . ASP A 1 121 ? -7.319 -4.467 -6.230 1.00 96.00 121 ASP A CA 1
ATOM 959 C C . ASP A 1 121 ? -8.729 -4.716 -5.678 1.00 96.00 121 ASP A C 1
ATOM 961 O O . ASP A 1 121 ? -9.548 -3.797 -5.637 1.00 96.00 121 ASP A O 1
ATOM 965 N N . GLU A 1 122 ? -9.015 -5.928 -5.196 1.00 96.06 122 GLU A N 1
ATOM 966 C CA . GLU A 1 122 ? -10.271 -6.285 -4.528 1.00 96.06 122 GLU A CA 1
ATOM 967 C C . GLU A 1 122 ? -10.464 -5.481 -3.240 1.00 96.06 122 GLU A C 1
ATOM 969 O O . GLU A 1 122 ? -11.550 -4.947 -3.008 1.00 96.06 122 GLU A O 1
ATOM 974 N N . PHE A 1 123 ? -9.415 -5.344 -2.424 1.00 96.75 123 PHE A N 1
ATOM 975 C CA . PHE A 1 123 ? -9.441 -4.518 -1.218 1.00 96.75 123 PHE A CA 1
ATOM 976 C C . PHE A 1 123 ? -9.733 -3.049 -1.553 1.00 96.75 123 PHE A C 1
ATOM 978 O O . PHE A 1 123 ? -10.632 -2.447 -0.964 1.00 96.75 123 PHE A O 1
ATOM 985 N N . VAL A 1 124 ? -9.014 -2.477 -2.524 1.00 97.38 124 VAL A N 1
ATOM 986 C CA . VAL A 1 124 ? -9.215 -1.089 -2.960 1.00 97.38 124 VAL A CA 1
ATOM 987 C C . VAL A 1 124 ? -10.626 -0.905 -3.508 1.00 97.38 124 VAL A C 1
ATOM 989 O O . VAL A 1 124 ? -11.322 0.012 -3.088 1.00 97.38 124 VAL A O 1
ATOM 992 N N . THR A 1 125 ? -11.086 -1.797 -4.384 1.00 96.38 125 THR A N 1
ATOM 993 C CA . THR A 1 125 ? -12.432 -1.737 -4.977 1.00 96.38 125 THR A CA 1
ATOM 994 C C . THR A 1 125 ? -13.521 -1.821 -3.912 1.00 96.38 125 THR A C 1
ATOM 996 O O . THR A 1 125 ? -14.503 -1.086 -3.974 1.00 96.38 125 THR A O 1
ATOM 999 N N . ARG A 1 126 ? -13.342 -2.688 -2.910 1.00 94.94 126 ARG A N 1
ATOM 1000 C CA . ARG A 1 126 ? -14.302 -2.867 -1.818 1.00 94.94 126 ARG A CA 1
ATOM 1001 C C . ARG A 1 126 ? -14.421 -1.627 -0.937 1.00 94.94 126 ARG A C 1
ATOM 1003 O O . ARG A 1 126 ? -15.531 -1.275 -0.547 1.00 94.94 126 ARG A O 1
ATOM 1010 N N . TRP A 1 127 ? -13.298 -1.009 -0.579 1.00 96.06 127 TRP A N 1
ATOM 1011 C CA . TRP A 1 127 ? -13.269 -0.019 0.499 1.00 96.06 127 TRP A CA 1
ATOM 1012 C C . TRP A 1 127 ? -13.142 1.432 0.033 1.00 96.06 127 TRP A C 1
ATOM 1014 O O . TRP A 1 127 ? -13.604 2.313 0.750 1.00 96.06 127 TRP A O 1
ATOM 1024 N N . ARG A 1 128 ? -12.572 1.715 -1.147 1.00 91.56 128 ARG A N 1
ATOM 1025 C CA . ARG A 1 128 ? -12.276 3.092 -1.606 1.00 91.56 128 ARG A CA 1
ATOM 1026 C C . ARG A 1 128 ? -13.505 4.003 -1.619 1.00 91.56 128 ARG A C 1
ATOM 1028 O O . ARG A 1 128 ? -13.409 5.172 -1.238 1.00 91.56 128 ARG A O 1
ATOM 1035 N N . ASP A 1 129 ? -14.634 3.442 -2.039 1.00 88.00 129 ASP A N 1
ATOM 1036 C CA . ASP A 1 129 ? -15.901 4.151 -2.218 1.00 88.00 129 ASP A CA 1
ATOM 1037 C C . ASP A 1 129 ? -16.943 3.731 -1.159 1.00 88.00 129 ASP A C 1
ATOM 1039 O O . ASP A 1 129 ? -18.113 4.084 -1.258 1.00 88.00 129 ASP A O 1
ATOM 1043 N N . ALA A 1 130 ? -16.534 2.984 -0.124 1.00 85.56 130 ALA A N 1
ATOM 1044 C CA . ALA A 1 130 ? -17.434 2.529 0.933 1.00 85.56 130 ALA A CA 1
ATOM 1045 C C . ALA A 1 130 ? -17.892 3.705 1.799 1.00 85.56 130 ALA A C 1
ATOM 1047 O O . ALA A 1 130 ? -17.052 4.399 2.367 1.00 85.56 130 ALA A O 1
ATOM 1048 N N . GLU A 1 131 ? -19.200 3.925 1.939 1.00 80.06 131 GLU A N 1
ATOM 1049 C CA . GLU A 1 131 ? -19.749 5.020 2.754 1.00 80.06 131 GLU A CA 1
ATOM 1050 C C . GLU A 1 131 ? -19.156 5.048 4.173 1.00 80.06 131 GLU A C 1
ATOM 1052 O O . GLU A 1 131 ? -19.002 3.974 4.771 1.00 80.06 131 GLU A O 1
ATOM 1057 N N . PRO A 1 132 ? -18.830 6.235 4.728 1.00 68.31 132 PRO A N 1
ATOM 1058 C CA . PRO A 1 132 ? -18.429 6.360 6.125 1.00 68.31 132 PRO A CA 1
ATOM 1059 C C . PRO A 1 132 ? -19.459 5.634 6.987 1.00 68.31 132 PRO A C 1
ATOM 1061 O O . PRO A 1 132 ? -20.662 5.846 6.838 1.00 68.31 132 PRO A O 1
ATOM 1064 N N . GLY A 1 133 ? -19.013 4.706 7.833 1.00 63.03 133 GLY A N 1
ATOM 1065 C CA . GLY A 1 133 ? -19.939 4.059 8.754 1.00 63.03 133 GLY A CA 1
ATOM 1066 C C . GLY A 1 133 ? -20.537 5.124 9.666 1.00 63.03 133 GLY A C 1
ATOM 1067 O O . GLY A 1 133 ? -19.778 5.879 10.268 1.00 63.03 133 GLY A O 1
ATOM 1068 N N . GLU A 1 134 ? -21.865 5.182 9.762 1.00 52.38 134 GLU A N 1
ATOM 1069 C CA . GLU A 1 134 ? -22.548 5.911 10.829 1.00 52.38 134 GLU A CA 1
ATOM 1070 C C . GLU A 1 134 ? -22.010 5.357 12.152 1.00 52.38 134 GLU A C 1
ATOM 1072 O O . GLU A 1 134 ? -22.237 4.194 12.499 1.00 52.38 134 GLU A O 1
ATOM 1077 N N . GLU A 1 135 ? -21.209 6.156 12.855 1.00 53.53 135 GLU A N 1
ATOM 1078 C CA . GLU A 1 135 ? -20.862 5.876 14.240 1.00 53.53 135 GLU A CA 1
ATOM 1079 C C . GLU A 1 135 ? -22.194 5.792 14.977 1.00 53.53 135 GLU A C 1
ATOM 1081 O O . GLU A 1 135 ? -22.935 6.775 15.033 1.00 53.53 135 GLU A O 1
ATOM 1086 N N . ALA A 1 136 ? -22.547 4.593 15.444 1.00 49.56 136 ALA A N 1
ATOM 1087 C CA . ALA A 1 136 ? -23.782 4.362 16.167 1.00 49.56 136 ALA A CA 1
ATOM 1088 C C . ALA A 1 136 ? -23.852 5.368 17.319 1.00 49.56 136 ALA A C 1
ATOM 1090 O O . ALA A 1 136 ? -23.181 5.217 18.341 1.00 49.56 136 ALA A O 1
ATOM 1091 N N . THR A 1 137 ? -24.651 6.416 17.129 1.00 47.22 137 THR A N 1
ATOM 1092 C CA . THR A 1 137 ? -25.025 7.334 18.191 1.00 47.22 137 THR A CA 1
ATOM 1093 C C . THR A 1 137 ? -25.892 6.502 19.117 1.00 47.22 137 THR A C 1
ATOM 1095 O O . THR A 1 137 ? -27.067 6.274 18.843 1.00 47.22 137 THR A O 1
ATOM 1098 N N . LEU A 1 138 ? -25.281 5.937 20.158 1.00 47.31 138 LEU A N 1
ATOM 1099 C CA . LEU A 1 138 ? -26.017 5.291 21.232 1.00 47.31 138 LEU A CA 1
ATOM 1100 C C . LEU A 1 138 ? -26.933 6.363 21.840 1.00 47.31 138 LEU A C 1
ATOM 1102 O O . LEU A 1 138 ? -26.410 7.376 22.314 1.00 47.31 138 LEU A O 1
ATOM 1106 N N . PRO A 1 139 ? -28.268 6.200 21.816 1.00 50.56 139 PRO A N 1
ATOM 1107 C CA . PRO A 1 139 ? -29.130 7.081 22.583 1.00 50.56 139 PRO A CA 1
ATOM 1108 C C . PRO A 1 139 ? -28.819 6.861 24.068 1.00 50.56 139 PRO A C 1
ATOM 1110 O O . PRO A 1 139 ? -28.908 5.735 24.564 1.00 50.56 139 PRO A O 1
ATOM 1113 N N . GLY A 1 140 ? -28.378 7.931 24.731 1.00 54.41 140 GLY A N 1
ATOM 1114 C CA . GLY A 1 140 ? -28.327 8.023 26.191 1.00 54.41 140 GLY A CA 1
ATOM 1115 C C . GLY A 1 140 ? -29.706 8.250 26.788 1.00 54.41 140 GLY A C 1
ATOM 1116 O O . GLY A 1 140 ? -30.582 8.778 26.064 1.00 54.41 140 GLY A O 1
#

Sequence (140 aa):
MAAMISWLSGLLRSLLDNSESERVQLNRDARVVIEQAEASYGRQTLRDIAQSIAGELQTALAAGRDDETLFRFQIDRIRALHRTARRENQQVGLTAHTLSIIYLRSLRHTDGTTDARQRIDEFVTRWRDAEPGEEATLPG

Foldseek 3Di:
DPPVLPVVVVLVPVQDDLDPVNLVSLLVQLVVLLVCPVVPDDLVLLLLLLQLLVVLLVVLPVLPPVPPVSNVVSLVVLVVQLVVCSVVVVVSSVSSSSLNNSLSSLVSDDDPSCNSNVSSVVSSVVRNPDDDDDPPPPDD

pLDDT: mean 80.84, std 17.19, range [39.25, 97.38]

Secondary structure (DSSP, 8-state):
--HHHHHHHHHTTSTT--SHHHHHHHHHHHHHHHHHHHHHS-HHHHHHHHHHHHHHHHHHHHT-TT-HHHHHHHHHHHHHHHHHHHHTT-HHHHHHHHHHHHHHHHTT-SSS-HHHHHHHHHHHHHHTTPPPP-------

Radius of gyration: 15.54 Å; chains: 1; bounding box: 45×26×45 Å